Protein AF-A0A7C1SN29-F1 (afdb_monomer)

Structure (mmCIF, N/CA/C/O backbone):
data_AF-A0A7C1SN29-F1
#
_entry.id   AF-A0A7C1SN29-F1
#
loop_
_atom_site.group_PDB
_atom_site.id
_atom_site.type_symbol
_atom_site.label_atom_id
_atom_site.label_alt_id
_atom_site.label_comp_id
_atom_site.label_asym_id
_atom_site.label_entity_id
_atom_site.label_seq_id
_atom_site.pdbx_PDB_ins_code
_atom_site.Cartn_x
_atom_site.Cartn_y
_atom_site.Cartn_z
_atom_site.occupancy
_atom_site.B_iso_or_equiv
_atom_site.auth_seq_id
_atom_site.auth_comp_id
_atom_site.auth_asym_id
_atom_site.auth_atom_id
_atom_site.pdbx_PDB_model_num
ATOM 1 N N . MET A 1 1 ? 11.945 -13.101 15.053 1.00 62.44 1 MET A N 1
ATOM 2 C CA . MET A 1 1 ? 11.849 -13.049 13.581 1.00 62.44 1 MET A CA 1
ATOM 3 C C . MET A 1 1 ? 11.802 -14.477 13.068 1.00 62.44 1 MET A C 1
ATOM 5 O O . MET A 1 1 ? 12.574 -15.288 13.562 1.00 62.44 1 MET A O 1
ATOM 9 N N . SER A 1 2 ? 10.906 -14.798 12.140 1.00 74.94 2 SER A N 1
ATOM 10 C CA . SER A 1 2 ? 10.917 -16.084 11.430 1.00 74.94 2 SER A CA 1
ATOM 11 C C . SER A 1 2 ? 11.005 -15.836 9.931 1.00 74.94 2 SER A C 1
ATOM 13 O O . SER A 1 2 ? 10.368 -14.914 9.427 1.00 74.94 2 SER A O 1
ATOM 15 N N . TYR A 1 3 ? 11.778 -16.659 9.232 1.00 73.88 3 TYR A N 1
ATOM 16 C CA . TYR A 1 3 ? 11.961 -16.600 7.785 1.00 73.88 3 TYR A CA 1
ATOM 17 C C . TYR A 1 3 ? 11.528 -17.930 7.175 1.00 73.88 3 TYR A C 1
ATOM 19 O O . TYR A 1 3 ? 11.903 -18.988 7.682 1.00 73.88 3 TYR A O 1
ATOM 27 N N . SER A 1 4 ? 10.758 -17.882 6.092 1.00 74.81 4 SER A N 1
ATOM 28 C CA . SER A 1 4 ? 10.470 -19.060 5.281 1.00 74.81 4 SER A CA 1
ATOM 29 C C . SER A 1 4 ? 10.546 -18.718 3.800 1.00 74.81 4 SER A C 1
ATOM 31 O O . SER A 1 4 ? 10.131 -17.642 3.369 1.00 74.81 4 SER A O 1
ATOM 33 N N . ARG A 1 5 ? 11.093 -19.648 3.020 1.00 74.38 5 ARG A N 1
ATOM 34 C CA . ARG A 1 5 ? 11.100 -19.592 1.562 1.00 74.38 5 ARG A CA 1
ATOM 35 C C . ARG A 1 5 ? 10.427 -20.851 1.047 1.00 74.38 5 ARG A C 1
ATOM 37 O O . ARG A 1 5 ? 10.828 -21.953 1.419 1.00 74.38 5 ARG A O 1
ATOM 44 N N . LYS A 1 6 ? 9.415 -20.680 0.204 1.00 79.19 6 LYS A N 1
ATOM 45 C CA . LYS A 1 6 ? 8.752 -21.766 -0.511 1.00 79.19 6 LYS A CA 1
ATOM 46 C C . LYS A 1 6 ? 8.801 -21.456 -1.997 1.00 79.19 6 LYS A C 1
ATOM 48 O O . LYS A 1 6 ? 8.495 -20.342 -2.401 1.00 79.19 6 LYS A O 1
ATOM 53 N N . GLU A 1 7 ? 9.211 -22.434 -2.782 1.00 77.38 7 GLU A N 1
ATOM 54 C CA . GLU A 1 7 ? 9.290 -22.336 -4.234 1.00 77.38 7 GLU A CA 1
ATOM 55 C C . GLU A 1 7 ? 8.373 -23.404 -4.820 1.00 7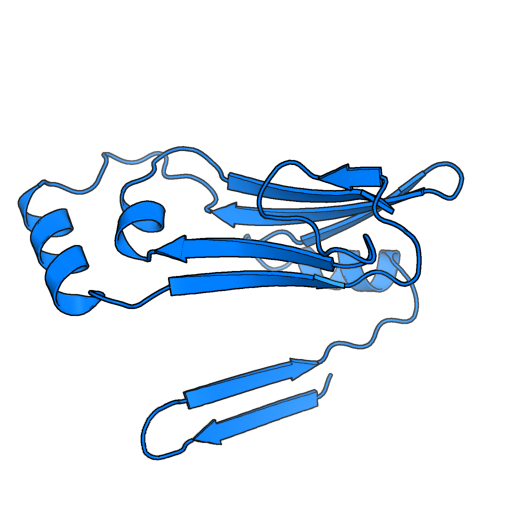7.38 7 GLU A C 1
ATOM 57 O O . GLU A 1 7 ? 8.399 -24.559 -4.378 1.00 77.38 7 GLU A O 1
ATOM 62 N N . ASP A 1 8 ? 7.519 -23.007 -5.753 1.00 77.88 8 ASP A N 1
ATOM 63 C CA . ASP A 1 8 ? 6.754 -23.932 -6.576 1.00 77.88 8 ASP A CA 1
ATOM 64 C C . ASP A 1 8 ? 7.053 -23.695 -8.065 1.00 77.88 8 ASP A C 1
ATOM 66 O O . ASP A 1 8 ? 8.020 -23.025 -8.419 1.00 77.88 8 ASP A O 1
ATOM 70 N N . LYS A 1 9 ? 6.289 -24.332 -8.960 1.00 69.06 9 LYS A N 1
ATOM 71 C CA . LYS A 1 9 ? 6.535 -24.248 -10.409 1.00 69.06 9 LYS A CA 1
ATOM 72 C C . LYS A 1 9 ? 6.225 -22.868 -11.002 1.00 69.06 9 LYS A C 1
ATOM 74 O O . LYS A 1 9 ? 6.530 -22.661 -12.173 1.00 69.06 9 LYS A O 1
ATOM 79 N N . VAL A 1 10 ? 5.569 -21.992 -10.245 1.00 70.12 10 VAL A N 1
ATOM 80 C CA . VAL A 1 10 ? 5.015 -20.718 -10.711 1.00 70.12 10 VAL A CA 1
ATOM 81 C C . VAL A 1 10 ? 5.633 -19.554 -9.940 1.00 70.12 10 VAL A C 1
ATOM 83 O O . VAL A 1 10 ? 6.021 -18.574 -10.565 1.00 70.12 10 VAL A O 1
ATOM 86 N N . ASP A 1 11 ? 5.806 -19.689 -8.621 1.00 68.25 11 ASP A N 1
ATOM 87 C CA . ASP A 1 11 ? 6.186 -18.583 -7.746 1.00 68.25 11 ASP A CA 1
ATOM 88 C C . ASP A 1 11 ? 7.289 -18.934 -6.733 1.00 68.25 11 ASP A C 1
ATOM 90 O O . ASP A 1 11 ? 7.374 -20.034 -6.175 1.00 68.25 11 ASP A O 1
ATOM 94 N N . ILE A 1 12 ? 8.107 -17.924 -6.418 1.00 70.25 12 ILE A N 1
ATOM 95 C CA . ILE A 1 12 ? 9.004 -17.923 -5.259 1.00 70.25 12 ILE A CA 1
ATOM 96 C C . ILE A 1 12 ? 8.348 -17.071 -4.171 1.00 70.25 12 ILE A C 1
ATOM 98 O O . ILE A 1 12 ? 8.321 -15.844 -4.256 1.00 70.25 12 ILE A O 1
ATOM 102 N N . ARG A 1 13 ? 7.855 -17.710 -3.107 1.00 71.38 13 ARG A N 1
ATOM 103 C CA . ARG A 1 13 ? 7.304 -17.022 -1.936 1.00 71.38 13 ARG A CA 1
ATOM 104 C C . ARG A 1 13 ? 8.364 -16.897 -0.851 1.00 71.38 13 ARG A C 1
ATOM 106 O O . ARG A 1 13 ? 8.799 -17.893 -0.269 1.00 71.38 13 ARG A O 1
ATOM 113 N N . ILE A 1 14 ? 8.741 -15.659 -0.546 1.00 71.06 14 ILE A N 1
ATOM 114 C CA . ILE A 1 14 ? 9.617 -15.314 0.575 1.00 71.06 14 ILE A CA 1
ATOM 115 C C . ILE A 1 14 ? 8.760 -14.643 1.646 1.00 71.06 14 ILE A C 1
ATOM 117 O O . ILE A 1 14 ? 8.142 -13.614 1.395 1.00 71.06 14 ILE A O 1
ATOM 121 N N . GLU A 1 15 ? 8.712 -15.225 2.841 1.00 75.56 15 GLU A N 1
ATOM 122 C CA . GLU A 1 15 ? 7.962 -14.690 3.975 1.00 75.56 15 GLU A CA 1
ATOM 123 C C . GLU A 1 15 ? 8.914 -14.405 5.140 1.00 75.56 15 GLU A C 1
ATOM 125 O O . GLU A 1 15 ? 9.583 -15.307 5.652 1.00 75.56 15 GLU A O 1
ATOM 130 N N . ALA A 1 16 ? 8.947 -13.149 5.580 1.00 71.12 16 ALA A N 1
ATOM 131 C CA . ALA A 1 16 ? 9.628 -12.721 6.793 1.00 71.12 16 ALA A CA 1
ATOM 132 C C . ALA A 1 16 ? 8.588 -12.195 7.786 1.00 71.12 16 ALA A C 1
ATOM 134 O O . ALA A 1 16 ? 7.835 -11.278 7.473 1.00 71.12 16 ALA A O 1
ATOM 135 N N . LYS A 1 17 ? 8.547 -12.772 8.991 1.00 78.88 17 LYS A N 1
ATOM 136 C CA . LYS A 1 17 ? 7.684 -12.301 10.082 1.00 78.88 17 LYS A CA 1
ATOM 137 C C . LYS A 1 17 ? 8.524 -11.672 11.175 1.00 78.88 17 LYS A C 1
ATOM 139 O O . LYS A 1 17 ? 9.436 -12.304 11.725 1.00 78.88 17 LYS A O 1
ATOM 144 N N . VAL A 1 18 ? 8.181 -10.438 11.514 1.00 73.94 18 VAL A N 1
ATOM 145 C CA . VAL A 1 18 ? 8.765 -9.690 12.624 1.00 73.94 18 VAL A CA 1
ATOM 146 C C . VAL A 1 18 ? 7.696 -9.541 13.695 1.00 73.94 18 VAL A C 1
ATOM 148 O O . VAL A 1 18 ? 6.606 -9.057 13.422 1.00 73.94 18 VAL A O 1
ATOM 151 N N . ASN A 1 19 ? 8.023 -9.972 14.910 1.00 78.81 19 ASN A N 1
ATOM 152 C CA . ASN A 1 19 ? 7.194 -9.745 16.086 1.00 78.81 19 ASN A CA 1
ATOM 153 C C . ASN A 1 19 ? 7.905 -8.707 16.941 1.00 78.81 19 ASN A C 1
ATOM 155 O O . ASN A 1 19 ? 9.106 -8.838 17.193 1.00 78.81 19 ASN A O 1
ATOM 159 N N . PHE A 1 20 ? 7.161 -7.710 17.387 1.00 79.88 20 PHE A N 1
ATOM 160 C CA . PHE A 1 20 ? 7.638 -6.643 18.248 1.00 79.88 20 PHE A CA 1
ATOM 161 C C . PHE A 1 20 ? 6.616 -6.431 19.362 1.00 79.88 20 PHE A C 1
ATOM 163 O O . PHE A 1 20 ? 5.422 -6.657 19.176 1.00 79.88 20 PHE A O 1
ATOM 170 N N . ASN A 1 21 ? 7.098 -6.010 20.528 1.00 77.69 21 ASN A N 1
ATOM 171 C CA . ASN A 1 21 ? 6.255 -5.834 21.713 1.00 77.69 21 ASN A CA 1
ATOM 172 C C . ASN A 1 21 ? 5.881 -4.365 21.951 1.00 77.69 21 ASN A C 1
ATOM 174 O O . ASN A 1 21 ? 5.093 -4.073 22.847 1.00 77.69 21 ASN A O 1
ATOM 178 N N . SER A 1 22 ? 6.454 -3.441 21.176 1.00 77.62 22 SER A N 1
ATOM 179 C CA . SER A 1 22 ? 6.153 -2.014 21.240 1.00 77.62 22 SER A CA 1
ATOM 180 C C . SER A 1 22 ? 6.488 -1.327 19.912 1.00 77.62 22 SER A C 1
ATOM 182 O O . SER A 1 22 ? 7.261 -1.856 19.108 1.00 77.62 22 SER A O 1
ATOM 184 N N . ILE A 1 23 ? 5.895 -0.156 19.678 1.00 74.12 23 ILE A N 1
ATOM 185 C CA . ILE A 1 23 ? 6.126 0.652 18.472 1.00 74.12 23 ILE A CA 1
ATOM 186 C C . ILE A 1 23 ? 7.589 1.105 18.410 1.00 74.12 23 ILE A C 1
ATOM 188 O O . ILE A 1 23 ? 8.217 1.059 17.359 1.00 74.12 23 ILE A O 1
ATOM 192 N N . GLU A 1 24 ? 8.170 1.455 19.555 1.00 73.12 24 GLU A N 1
ATOM 193 C CA . GLU A 1 24 ? 9.560 1.894 19.679 1.00 73.12 24 GLU A CA 1
ATOM 194 C C . GLU A 1 24 ? 10.535 0.792 19.251 1.00 73.12 24 GLU A C 1
ATOM 196 O O . GLU A 1 24 ? 11.547 1.071 18.610 1.00 73.12 24 GLU A O 1
ATOM 201 N N . ALA A 1 25 ? 10.217 -0.470 19.562 1.00 74.38 25 ALA A N 1
ATOM 202 C CA . ALA A 1 25 ? 11.023 -1.612 19.143 1.00 74.38 25 ALA A CA 1
ATOM 203 C C . ALA A 1 25 ? 11.008 -1.796 17.618 1.00 74.38 25 ALA A C 1
ATOM 205 O O . ALA A 1 25 ? 12.029 -2.165 17.043 1.00 74.38 25 ALA A O 1
ATOM 206 N N . LEU A 1 26 ? 9.877 -1.513 16.967 1.00 73.69 26 LEU A N 1
ATOM 207 C CA . LEU A 1 26 ? 9.754 -1.542 15.512 1.00 73.69 26 LEU A CA 1
ATOM 208 C C . LEU A 1 26 ? 10.534 -0.391 14.865 1.00 73.69 26 LEU A C 1
ATOM 210 O O . LEU A 1 26 ? 11.352 -0.634 13.982 1.00 73.69 26 LEU A O 1
ATOM 214 N N . SER A 1 27 ? 10.378 0.834 15.374 1.00 66.19 27 SER A N 1
ATOM 215 C CA . SER A 1 27 ? 11.119 2.009 14.895 1.00 66.19 27 SER A CA 1
ATOM 216 C C . SER A 1 27 ? 12.639 1.865 15.071 1.00 66.19 27 SER A C 1
ATOM 218 O O . SER A 1 27 ? 13.417 2.337 14.247 1.00 66.19 27 SER A O 1
ATOM 220 N N . ALA A 1 28 ? 13.099 1.162 16.113 1.00 67.00 28 ALA A N 1
ATOM 221 C CA . ALA A 1 28 ? 14.520 0.872 16.311 1.00 67.00 28 ALA A CA 1
ATOM 222 C C . ALA A 1 28 ? 15.104 -0.109 15.272 1.00 67.00 28 ALA A C 1
ATOM 224 O O . ALA A 1 28 ? 16.315 -0.095 15.040 1.00 67.00 28 ALA A O 1
ATOM 225 N N . MET A 1 29 ? 14.274 -0.956 14.648 1.00 64.69 29 MET A N 1
ATOM 226 C CA . MET A 1 29 ? 14.702 -1.853 13.564 1.00 64.69 29 MET A CA 1
ATOM 227 C C . MET A 1 29 ? 14.848 -1.116 12.224 1.00 64.69 29 MET A C 1
ATOM 229 O O . MET A 1 29 ? 15.641 -1.548 11.387 1.00 64.69 29 MET A O 1
ATOM 233 N N . ASP A 1 30 ? 14.127 -0.007 12.051 1.00 58.72 30 ASP A N 1
ATOM 234 C CA . ASP A 1 30 ? 14.017 0.754 10.801 1.00 58.72 30 ASP A CA 1
ATOM 235 C C . ASP A 1 30 ? 15.215 1.678 10.521 1.00 58.72 30 ASP A C 1
ATOM 237 O O . ASP A 1 30 ? 15.607 1.857 9.374 1.00 58.72 30 ASP A O 1
ATOM 241 N N . ASN A 1 31 ? 15.907 2.158 11.564 1.00 51.53 31 ASN A N 1
ATOM 242 C CA . ASN A 1 31 ? 17.088 3.045 11.479 1.00 51.53 31 ASN A CA 1
ATOM 243 C C . ASN A 1 31 ? 18.308 2.480 10.706 1.00 51.53 31 ASN A C 1
ATOM 245 O O . ASN A 1 31 ? 19.391 3.065 10.741 1.00 51.53 31 ASN A O 1
ATOM 249 N N . ARG A 1 32 ? 18.184 1.320 10.054 1.00 49.59 32 ARG A N 1
ATOM 250 C CA . ARG A 1 32 ? 19.250 0.669 9.281 1.00 49.59 32 ARG A CA 1
ATOM 251 C C . ARG A 1 32 ? 18.977 0.596 7.776 1.00 49.59 32 ARG A C 1
ATOM 253 O O . ARG A 1 32 ? 19.912 0.262 7.058 1.00 49.59 32 ARG A O 1
ATOM 260 N N . ASN A 1 33 ? 17.763 0.899 7.303 1.00 48.91 33 ASN A N 1
ATOM 261 C CA . ASN A 1 33 ? 17.391 0.776 5.890 1.00 48.91 33 ASN A CA 1
ATOM 262 C C . ASN A 1 33 ? 16.657 2.032 5.392 1.00 48.91 33 ASN A C 1
ATOM 264 O O . ASN A 1 33 ? 15.795 2.567 6.075 1.00 48.91 33 ASN A O 1
ATOM 268 N N . GLU A 1 34 ? 16.952 2.468 4.166 1.00 51.09 34 GLU A N 1
ATOM 269 C CA . GLU A 1 34 ? 16.342 3.646 3.517 1.00 51.09 34 GLU A CA 1
ATOM 270 C C . GLU A 1 34 ? 14.852 3.458 3.146 1.00 51.09 34 GLU A C 1
ATOM 272 O O . GLU A 1 34 ? 14.165 4.417 2.796 1.00 51.09 34 GLU A O 1
ATOM 277 N N . ASN A 1 35 ? 14.318 2.238 3.283 1.00 53.97 35 ASN A N 1
ATOM 278 C CA . ASN A 1 35 ? 12.895 1.927 3.127 1.00 53.97 35 ASN A CA 1
ATOM 279 C C . ASN A 1 35 ? 12.173 2.094 4.464 1.00 53.97 35 ASN A C 1
ATOM 281 O O . ASN A 1 35 ? 11.780 1.107 5.087 1.00 53.97 35 ASN A O 1
ATOM 285 N N . SER A 1 36 ? 12.042 3.345 4.905 1.00 63.72 36 SER A N 1
ATOM 286 C CA . SER A 1 36 ? 11.555 3.648 6.246 1.00 63.72 36 SER A CA 1
ATOM 287 C C . SER A 1 36 ? 10.086 3.264 6.416 1.00 63.72 36 SER A C 1
ATOM 289 O O . SER A 1 36 ? 9.202 3.788 5.720 1.00 63.72 36 SER A O 1
ATOM 291 N N . PHE A 1 37 ? 9.834 2.372 7.360 1.00 73.94 37 PHE A N 1
ATOM 292 C CA . PHE A 1 37 ? 8.524 2.075 7.904 1.00 73.94 37 PHE A CA 1
ATOM 293 C C . PHE A 1 37 ? 8.365 2.812 9.237 1.00 73.94 37 PHE A C 1
ATOM 295 O O . PHE A 1 37 ? 9.151 2.624 10.162 1.00 73.94 37 PHE A O 1
ATOM 302 N N . SER A 1 38 ? 7.295 3.588 9.390 1.00 78.12 38 SER A N 1
ATOM 303 C CA . SER A 1 38 ? 6.955 4.204 10.673 1.00 78.12 38 SER A CA 1
ATOM 304 C C . SER A 1 38 ? 5.547 3.839 11.116 1.00 78.12 38 SER A C 1
ATOM 306 O O . SER A 1 38 ? 4.627 3.685 10.312 1.00 78.12 38 SER A O 1
ATOM 308 N N . LEU A 1 39 ? 5.394 3.698 12.428 1.00 82.56 39 LEU A N 1
ATOM 309 C CA . LEU A 1 39 ? 4.112 3.549 13.092 1.00 82.56 39 LEU A CA 1
ATOM 310 C C . LEU A 1 39 ? 4.031 4.637 14.161 1.00 82.56 39 LEU A C 1
ATOM 312 O O . LEU A 1 39 ? 4.865 4.692 15.061 1.00 82.56 39 LEU A O 1
ATOM 316 N N . LEU A 1 40 ? 3.047 5.518 14.042 1.00 83.50 40 LEU A N 1
ATOM 317 C CA . LEU A 1 40 ? 2.778 6.594 14.988 1.00 83.50 40 LEU A CA 1
ATOM 318 C C . LEU A 1 40 ? 1.497 6.283 15.754 1.00 83.50 40 LEU A C 1
ATOM 320 O O . LEU A 1 40 ? 0.568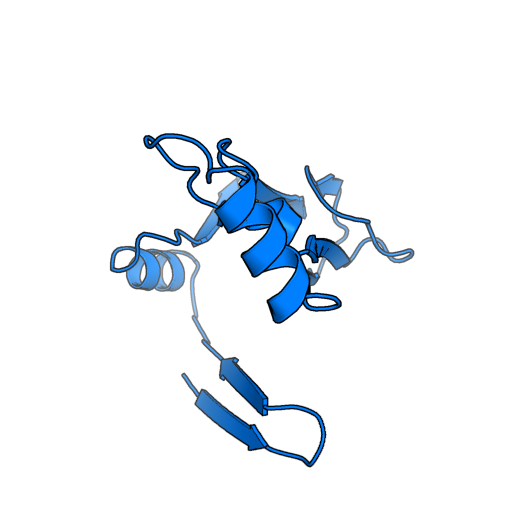 5.681 15.217 1.00 83.50 40 LEU A O 1
ATOM 324 N N . SER A 1 41 ? 1.456 6.694 17.018 1.00 81.44 41 SER A N 1
ATOM 325 C CA . SER A 1 41 ? 0.277 6.573 17.871 1.00 81.44 41 SER A CA 1
ATOM 326 C C . SER A 1 41 ? -0.010 7.926 18.506 1.00 81.44 41 SER A C 1
ATOM 328 O O . SER A 1 41 ? 0.694 8.335 19.427 1.00 81.44 41 SER A O 1
ATOM 330 N N . GLU A 1 42 ? -1.059 8.606 18.049 1.00 74.44 42 GLU A N 1
ATOM 331 C CA . GLU A 1 42 ? -1.483 9.906 18.577 1.00 74.44 42 GLU A CA 1
ATOM 332 C C . GLU A 1 42 ? -2.930 9.831 19.063 1.00 74.44 42 GLU A C 1
ATOM 334 O O . GLU A 1 42 ? -3.837 9.487 18.310 1.00 74.44 42 GLU A O 1
ATOM 339 N N . GLN A 1 43 ? -3.157 10.158 20.340 1.00 75.75 43 GLN A N 1
ATOM 340 C CA . GLN A 1 43 ? -4.500 10.256 20.939 1.00 75.75 43 GLN A CA 1
ATOM 341 C C . GLN A 1 43 ? -5.384 9.002 20.751 1.00 75.75 43 GLN A C 1
ATOM 343 O O . GLN A 1 43 ? -6.605 9.099 20.688 1.00 75.75 43 GLN A O 1
ATOM 348 N N . GLY A 1 44 ? -4.772 7.815 20.685 1.00 76.56 44 GLY A N 1
ATOM 349 C CA . GLY A 1 44 ? -5.468 6.536 20.495 1.00 76.56 44 GLY A CA 1
ATOM 350 C C . GLY A 1 44 ? -5.598 6.089 19.037 1.00 76.56 44 GLY A C 1
ATOM 351 O O . GLY A 1 44 ? -5.874 4.915 18.807 1.00 76.56 44 GLY A O 1
ATOM 352 N N . ASN A 1 45 ? -5.317 6.974 18.082 1.00 83.19 45 ASN A N 1
ATOM 353 C CA . ASN A 1 45 ? -5.261 6.647 16.664 1.00 83.19 45 ASN A CA 1
ATOM 354 C C . ASN A 1 45 ? -3.878 6.130 16.282 1.00 83.19 45 ASN A C 1
ATOM 356 O O . ASN A 1 45 ? -2.866 6.596 16.819 1.00 83.19 45 ASN A O 1
ATOM 360 N N . ARG A 1 46 ? -3.826 5.202 15.328 1.00 90.00 46 ARG A N 1
ATOM 361 C CA . ARG A 1 46 ? -2.569 4.663 14.807 1.00 90.00 46 ARG A CA 1
ATOM 362 C C . ARG A 1 46 ? -2.423 4.998 13.338 1.00 90.00 46 ARG A C 1
ATOM 364 O O . ARG A 1 46 ? -3.374 4.868 12.579 1.00 90.00 46 ARG A O 1
ATOM 371 N N . VAL A 1 47 ? -1.221 5.403 12.946 1.00 90.88 47 VAL 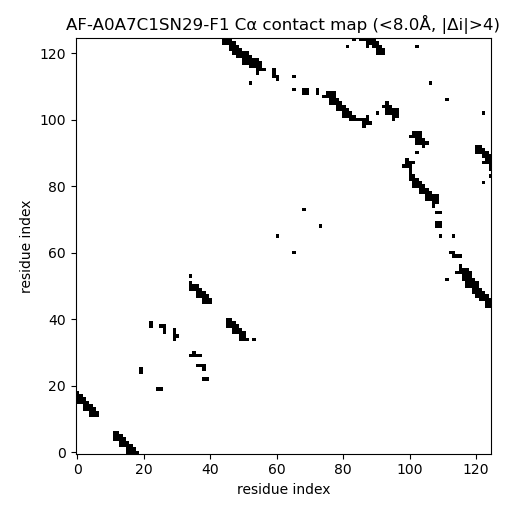A N 1
ATOM 372 C CA . VAL A 1 47 ? -0.880 5.695 11.552 1.00 90.88 47 VAL A CA 1
ATOM 373 C C . VAL A 1 47 ? 0.344 4.891 11.173 1.00 90.88 47 VAL A C 1
ATOM 375 O O . VAL A 1 47 ? 1.392 5.024 11.800 1.00 90.88 47 VAL A O 1
ATOM 378 N N . ILE A 1 48 ? 0.213 4.069 10.142 1.00 89.69 48 ILE A N 1
ATOM 379 C CA . ILE A 1 48 ? 1.331 3.387 9.495 1.00 89.69 48 ILE A CA 1
ATOM 380 C C . ILE A 1 48 ? 1.722 4.193 8.260 1.00 89.69 48 ILE A C 1
ATOM 382 O O . ILE A 1 48 ? 0.847 4.638 7.519 1.00 89.69 48 ILE A O 1
ATOM 386 N N . SER A 1 49 ? 3.018 4.401 8.054 1.00 89.25 49 SER A N 1
ATOM 387 C CA . SER A 1 49 ? 3.556 5.110 6.893 1.00 89.25 49 SER A CA 1
ATOM 388 C C . SER A 1 49 ? 4.754 4.341 6.354 1.00 89.25 49 SER A C 1
ATOM 390 O O . SER A 1 49 ? 5.692 4.042 7.097 1.00 89.25 49 SER A O 1
ATOM 392 N N . GLN A 1 50 ? 4.709 3.987 5.073 1.00 87.00 50 GLN A N 1
ATOM 393 C CA . GLN A 1 50 ? 5.766 3.255 4.385 1.00 87.00 50 GLN A CA 1
ATOM 394 C C . GLN A 1 50 ? 6.170 3.993 3.113 1.00 87.00 50 GLN A C 1
ATOM 396 O O . GLN A 1 50 ? 5.332 4.289 2.262 1.00 87.00 50 GLN A O 1
ATOM 401 N N . ILE A 1 51 ? 7.467 4.240 2.940 1.00 85.69 51 ILE A N 1
ATOM 402 C CA . ILE A 1 51 ? 7.991 4.683 1.647 1.00 85.69 51 ILE A CA 1
ATOM 403 C C . ILE A 1 51 ? 7.975 3.479 0.698 1.00 85.69 51 ILE A C 1
ATOM 405 O O . ILE A 1 51 ? 8.706 2.513 0.896 1.00 85.69 51 ILE A O 1
ATOM 409 N N . ILE A 1 52 ? 7.119 3.538 -0.321 1.00 82.62 52 ILE A N 1
ATOM 410 C CA . ILE A 1 52 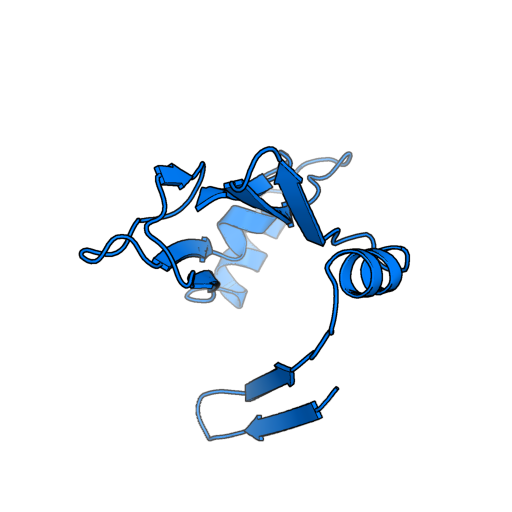? 7.007 2.514 -1.371 1.00 82.62 52 ILE A CA 1
ATOM 411 C C . ILE A 1 52 ? 8.069 2.731 -2.443 1.00 82.62 52 ILE A C 1
ATOM 413 O O . ILE A 1 52 ? 8.654 1.786 -2.963 1.00 82.62 52 ILE A O 1
ATOM 417 N N . TYR A 1 53 ? 8.319 3.997 -2.751 1.00 79.69 53 TYR A N 1
ATOM 418 C CA . TYR A 1 53 ? 9.340 4.427 -3.683 1.00 79.69 53 TYR A CA 1
ATOM 419 C C . TYR A 1 53 ? 9.891 5.756 -3.183 1.00 79.69 53 TYR A C 1
ATOM 421 O O . TYR A 1 53 ? 9.124 6.684 -2.915 1.00 79.69 53 TYR A O 1
ATOM 429 N N . ALA A 1 54 ? 11.208 5.842 -3.006 1.00 70.75 54 ALA A N 1
ATOM 430 C CA . ALA A 1 54 ? 11.855 7.032 -2.457 1.00 70.75 54 ALA A CA 1
ATOM 431 C C . ALA A 1 54 ? 11.814 8.234 -3.418 1.00 70.75 54 ALA A C 1
ATOM 433 O O . ALA A 1 54 ? 12.033 9.361 -2.977 1.00 70.75 54 ALA A O 1
ATOM 434 N N . GLY A 1 55 ? 11.461 8.005 -4.687 1.00 69.38 55 GLY A N 1
ATOM 435 C CA . GLY A 1 55 ? 11.752 8.939 -5.766 1.00 69.38 55 GLY A CA 1
ATOM 436 C C . GLY A 1 55 ? 13.169 8.718 -6.290 1.00 69.38 55 GLY A C 1
ATOM 437 O O . GLY A 1 55 ? 13.983 8.048 -5.650 1.00 69.38 55 GLY A O 1
ATOM 438 N N . SER A 1 56 ? 13.467 9.285 -7.453 1.00 68.69 56 SER A N 1
ATOM 439 C CA . SER A 1 56 ? 14.828 9.342 -7.980 1.00 68.69 56 SER A CA 1
ATOM 440 C C . SER A 1 56 ? 15.213 10.797 -8.207 1.00 68.69 56 SER A C 1
ATOM 442 O O . SER A 1 56 ? 14.545 11.493 -8.967 1.00 68.69 56 SER A O 1
ATOM 444 N N . ASP A 1 57 ? 16.329 11.229 -7.622 1.00 61.88 57 ASP A N 1
ATOM 445 C CA . ASP A 1 57 ? 16.924 12.545 -7.908 1.00 61.88 57 ASP A CA 1
ATOM 446 C C . ASP A 1 57 ? 17.628 12.583 -9.286 1.00 61.88 57 ASP A C 1
ATOM 448 O O . ASP A 1 57 ? 18.167 13.611 -9.694 1.00 61.88 57 ASP A O 1
ATOM 452 N N . GLY A 1 58 ? 17.665 11.446 -9.992 1.00 63.31 58 GLY A N 1
ATOM 453 C CA . GLY A 1 58 ? 18.265 11.284 -11.316 1.00 63.31 58 GLY A CA 1
ATOM 454 C C . GLY A 1 58 ? 17.293 11.522 -12.474 1.00 63.31 58 GLY A C 1
ATOM 455 O O . GLY A 1 58 ? 16.087 11.680 -12.285 1.00 63.31 58 GLY A O 1
ATOM 456 N N . GLU A 1 59 ? 17.831 11.525 -13.696 1.00 65.62 59 GLU A N 1
ATOM 457 C CA . GLU A 1 59 ? 17.014 11.535 -14.912 1.00 65.62 59 GLU A CA 1
ATOM 458 C C . GLU A 1 59 ? 16.090 10.314 -14.953 1.00 65.62 59 GLU A C 1
ATOM 460 O O . GLU A 1 59 ? 16.499 9.194 -14.635 1.00 65.62 59 GLU A O 1
ATOM 465 N N . ALA A 1 60 ? 14.843 10.543 -15.374 1.00 70.94 60 ALA A N 1
ATOM 466 C CA . ALA A 1 60 ? 13.904 9.466 -15.650 1.00 70.94 60 ALA A CA 1
ATOM 467 C C . ALA A 1 60 ? 14.524 8.463 -16.644 1.00 70.94 60 ALA A C 1
ATOM 469 O O . ALA A 1 60 ? 15.312 8.870 -17.509 1.00 70.94 60 ALA A O 1
ATOM 470 N N . PRO A 1 61 ? 14.175 7.165 -16.564 1.00 79.56 61 PRO A N 1
ATOM 471 C CA . PRO A 1 61 ? 14.721 6.171 -17.477 1.00 79.56 61 PRO A CA 1
ATOM 472 C C . PRO A 1 61 ? 14.502 6.577 -18.939 1.00 79.56 61 PRO A C 1
ATOM 474 O O . PRO A 1 61 ? 13.442 7.088 -19.308 1.00 79.56 61 PRO A O 1
ATOM 477 N N . SER A 1 62 ? 15.503 6.335 -19.790 1.00 84.62 62 SER A N 1
ATOM 478 C CA . SER A 1 62 ? 15.367 6.597 -21.223 1.00 84.62 62 SER A CA 1
ATOM 479 C C . SER A 1 62 ? 14.239 5.754 -21.825 1.00 84.62 62 SER A C 1
ATOM 481 O O . SER A 1 62 ? 13.897 4.692 -21.303 1.00 84.62 62 SER A O 1
ATOM 483 N N . ARG A 1 63 ? 13.688 6.188 -22.964 1.00 84.50 63 ARG A N 1
ATOM 484 C CA . ARG A 1 63 ? 12.602 5.469 -23.654 1.00 84.50 63 ARG A CA 1
ATOM 485 C C . ARG A 1 63 ? 12.956 4.004 -23.936 1.00 84.50 63 ARG A C 1
ATOM 487 O O . ARG A 1 63 ? 12.153 3.125 -23.658 1.00 84.50 63 ARG A O 1
ATOM 494 N N . ASP A 1 64 ? 14.181 3.749 -24.391 1.00 87.44 64 ASP A N 1
ATOM 495 C CA . ASP A 1 64 ? 14.671 2.392 -24.664 1.00 87.44 64 ASP A CA 1
ATOM 496 C C . ASP A 1 64 ? 14.789 1.557 -23.374 1.00 87.44 64 ASP A C 1
ATOM 498 O O . ASP A 1 64 ? 14.538 0.352 -23.377 1.00 87.44 64 ASP A O 1
ATOM 502 N N . SER A 1 65 ? 15.120 2.195 -22.244 1.00 85.44 65 SER A N 1
ATOM 503 C CA . SER A 1 65 ? 15.161 1.527 -20.937 1.00 85.44 65 SER A CA 1
ATOM 504 C C . SER A 1 65 ? 13.757 1.181 -20.441 1.00 85.44 65 SER A C 1
ATOM 506 O O . SER A 1 65 ? 13.560 0.093 -19.906 1.00 85.44 65 SER A O 1
ATOM 508 N N . LEU A 1 66 ? 12.778 2.072 -20.641 1.00 83.50 66 LEU A N 1
ATOM 509 C CA . LEU A 1 66 ? 11.374 1.811 -20.312 1.00 83.50 66 LEU A CA 1
ATOM 510 C C . LEU A 1 66 ? 10.811 0.660 -21.150 1.00 83.50 66 LEU A C 1
ATOM 512 O O . LEU A 1 66 ? 10.240 -0.262 -20.578 1.00 83.50 66 LEU A O 1
ATOM 516 N N . GLU A 1 67 ? 11.047 0.647 -22.465 1.00 86.75 67 GLU A N 1
ATOM 517 C CA . GLU A 1 67 ? 10.623 -0.456 -23.345 1.00 86.75 67 GLU A CA 1
ATOM 518 C C . GLU A 1 67 ? 11.236 -1.801 -22.906 1.00 86.75 67 GLU A C 1
ATOM 520 O O . GLU A 1 67 ? 10.566 -2.841 -22.896 1.00 86.75 67 GLU A O 1
ATOM 525 N N . MET A 1 68 ? 12.502 -1.789 -22.476 1.00 87.38 68 MET A N 1
ATOM 526 C CA . MET A 1 68 ? 13.162 -2.971 -21.924 1.00 87.38 68 MET A CA 1
ATOM 527 C C . MET A 1 68 ? 12.519 -3.422 -20.600 1.00 87.38 68 MET A C 1
ATOM 529 O O . MET A 1 68 ? 12.224 -4.608 -20.436 1.00 87.38 68 MET A O 1
ATOM 533 N N . ILE A 1 69 ? 12.271 -2.494 -19.669 1.00 86.19 69 ILE A N 1
ATOM 534 C CA . ILE A 1 69 ? 11.619 -2.772 -18.377 1.00 86.19 69 ILE A CA 1
ATOM 535 C C . ILE A 1 69 ? 10.214 -3.343 -18.595 1.00 86.19 69 ILE A C 1
ATOM 537 O O . ILE A 1 69 ? 9.870 -4.359 -17.991 1.00 86.19 69 ILE 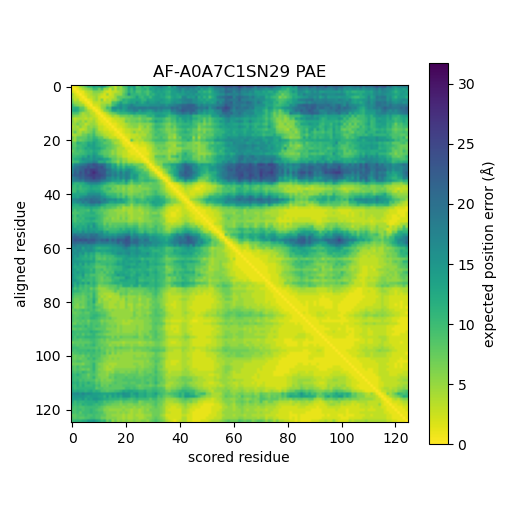A O 1
ATOM 541 N N . GLU A 1 70 ? 9.421 -2.745 -19.482 1.00 86.06 70 GLU A N 1
ATOM 542 C CA . GLU A 1 70 ? 8.082 -3.226 -19.830 1.00 86.06 70 GLU A CA 1
ATOM 543 C C . GLU A 1 70 ? 8.114 -4.641 -20.406 1.00 86.06 70 GLU A C 1
ATOM 545 O O . GLU A 1 70 ? 7.271 -5.463 -20.054 1.00 86.06 70 GLU A O 1
ATOM 550 N N . THR A 1 71 ? 9.107 -4.954 -21.241 1.00 88.38 71 THR A N 1
ATOM 551 C CA . THR A 1 71 ? 9.246 -6.283 -21.845 1.00 88.38 71 THR A CA 1
ATOM 552 C C . THR A 1 71 ? 9.589 -7.351 -20.804 1.00 88.38 71 THR A C 1
ATOM 554 O O . THR A 1 71 ? 8.966 -8.412 -20.786 1.00 88.38 71 THR A O 1
ATOM 557 N N . PHE A 1 72 ? 10.560 -7.091 -19.920 1.00 86.00 72 PHE A N 1
ATOM 558 C CA . PHE A 1 72 ? 11.002 -8.079 -18.925 1.00 86.00 72 PHE A CA 1
ATOM 559 C C . PHE A 1 72 ? 10.042 -8.232 -17.746 1.00 86.00 72 PHE A C 1
ATOM 561 O O . PHE A 1 72 ? 9.905 -9.330 -17.211 1.00 86.00 72 PHE A O 1
ATOM 568 N N . PHE A 1 73 ? 9.388 -7.145 -17.340 1.00 85.88 73 PHE A N 1
ATOM 569 C CA . PHE A 1 73 ? 8.513 -7.115 -16.169 1.00 85.88 73 PHE A CA 1
ATOM 570 C C . PHE A 1 73 ? 7.033 -7.008 -16.537 1.00 85.88 73 PHE A C 1
ATOM 572 O O . PHE A 1 73 ? 6.203 -6.671 -15.689 1.00 85.88 73 PHE A O 1
ATOM 579 N N . SER A 1 74 ? 6.678 -7.332 -17.782 1.00 84.94 74 SER A N 1
ATOM 580 C CA . SER A 1 74 ? 5.285 -7.402 -18.210 1.00 84.94 74 SER A CA 1
ATOM 581 C C . SER A 1 74 ? 4.496 -8.342 -17.295 1.00 84.94 74 SER A C 1
ATOM 583 O O . SER A 1 74 ? 4.868 -9.497 -17.094 1.00 84.94 74 SER A O 1
ATOM 585 N N . GLY A 1 75 ? 3.418 -7.832 -16.699 1.00 84.25 75 GLY A N 1
ATOM 586 C CA . GLY A 1 75 ? 2.576 -8.587 -15.766 1.00 84.25 75 GLY A CA 1
ATOM 587 C C . GLY A 1 75 ? 3.098 -8.679 -14.326 1.00 84.25 75 GLY A C 1
ATOM 588 O O . GLY A 1 75 ? 2.356 -9.143 -13.460 1.00 84.25 75 GLY A O 1
ATOM 589 N N . TYR A 1 76 ? 4.309 -8.196 -14.029 1.00 84.88 76 TYR A N 1
ATOM 590 C CA . TYR A 1 76 ? 4.815 -8.126 -12.659 1.00 84.88 76 TYR A CA 1
ATOM 591 C C . TYR A 1 76 ? 4.257 -6.898 -11.935 1.00 84.88 76 TYR A C 1
ATOM 593 O O . TYR A 1 76 ? 4.232 -5.779 -12.454 1.00 84.88 76 TYR A O 1
ATOM 601 N N . SER A 1 77 ? 3.841 -7.103 -10.688 1.00 88.94 77 SER A N 1
ATOM 602 C CA . SER A 1 77 ? 3.319 -6.041 -9.832 1.00 88.94 77 SER A CA 1
ATOM 603 C C . SER A 1 77 ? 3.750 -6.234 -8.392 1.00 88.94 77 SER A C 1
ATOM 605 O O . SER A 1 77 ? 3.852 -7.367 -7.920 1.00 88.94 77 SER A O 1
ATOM 607 N N . LEU A 1 78 ? 3.904 -5.126 -7.682 1.00 86.50 78 LEU A N 1
ATOM 608 C CA . LEU A 1 78 ? 4.014 -5.112 -6.233 1.00 86.50 78 LEU A CA 1
ATOM 609 C C . LEU A 1 78 ? 2.641 -4.821 -5.641 1.00 86.50 78 LEU A C 1
ATOM 611 O O . LEU A 1 78 ? 1.902 -3.974 -6.142 1.00 86.50 78 LEU A O 1
ATOM 615 N N . THR A 1 79 ? 2.296 -5.553 -4.588 1.00 90.75 79 THR A N 1
ATOM 616 C CA . THR A 1 79 ? 1.055 -5.351 -3.841 1.00 90.75 79 THR A CA 1
ATOM 617 C C . THR A 1 79 ? 1.400 -5.129 -2.378 1.00 90.75 79 THR A C 1
ATOM 619 O O . THR A 1 79 ? 2.070 -5.955 -1.761 1.00 90.75 79 THR A O 1
ATOM 622 N N . PHE A 1 80 ? 0.934 -4.011 -1.840 1.00 89.38 80 PHE A N 1
ATOM 623 C CA . PHE A 1 80 ? 1.077 -3.615 -0.449 1.00 89.38 80 PHE A CA 1
ATOM 624 C C . PHE A 1 80 ? -0.285 -3.730 0.215 1.00 89.38 80 PHE A C 1
ATOM 626 O O . PHE A 1 80 ? -1.269 -3.193 -0.290 1.00 89.38 80 PHE A O 1
ATOM 633 N N . ILE A 1 81 ? -0.340 -4.451 1.329 1.00 93.25 81 ILE A N 1
ATOM 634 C CA . ILE A 1 81 ? -1.576 -4.698 2.065 1.00 93.25 81 ILE A CA 1
ATOM 635 C C . ILE A 1 81 ? -1.328 -4.318 3.517 1.00 93.25 81 ILE A C 1
ATOM 637 O O . ILE A 1 81 ? -0.385 -4.810 4.138 1.00 93.25 81 ILE A O 1
ATOM 641 N N . VAL A 1 82 ? -2.182 -3.449 4.049 1.00 92.31 82 VAL A N 1
ATOM 642 C CA . VAL A 1 82 ? -2.252 -3.159 5.483 1.00 92.31 82 VAL A CA 1
ATOM 643 C C . VAL A 1 82 ? -3.560 -3.729 5.997 1.00 92.31 82 VAL A C 1
ATOM 645 O O . VAL A 1 82 ? -4.613 -3.417 5.451 1.00 92.31 82 VAL A O 1
ATOM 648 N N . GLU A 1 83 ? -3.488 -4.544 7.046 1.00 94.75 83 GLU A N 1
ATOM 649 C CA . GLU A 1 83 ? -4.644 -5.082 7.764 1.00 94.75 83 GLU A CA 1
ATOM 650 C C . GLU A 1 83 ? -4.628 -4.561 9.201 1.00 94.75 83 GLU A C 1
ATOM 652 O O . GLU A 1 83 ? -3.598 -4.606 9.882 1.00 94.75 83 GLU A O 1
ATOM 657 N N . THR A 1 84 ? -5.766 -4.052 9.666 1.00 92.75 84 THR A N 1
ATOM 658 C CA . THR A 1 84 ? -5.878 -3.352 10.948 1.00 92.75 84 THR A CA 1
ATOM 659 C C . THR A 1 84 ? -6.905 -4.019 11.867 1.00 92.75 84 THR A C 1
ATOM 661 O O . THR A 1 84 ? -7.896 -4.591 11.408 1.00 92.75 84 THR A O 1
ATOM 664 N N . PRO A 1 85 ? -6.713 -3.954 13.200 1.00 91.56 85 PRO A N 1
ATOM 665 C CA . PRO A 1 85 ? -7.676 -4.505 14.157 1.00 91.56 85 PRO A CA 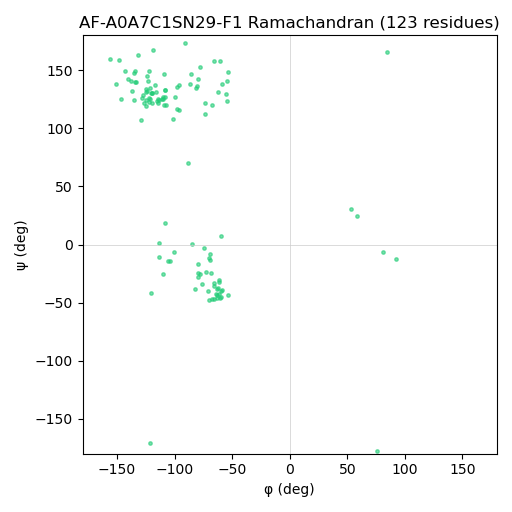1
ATOM 666 C C . PRO A 1 85 ? -8.967 -3.672 14.275 1.00 91.56 85 PRO A C 1
ATOM 668 O O . PRO A 1 85 ? -10.000 -4.211 14.676 1.00 91.56 85 PRO A O 1
ATOM 671 N N . SER A 1 86 ? -8.906 -2.381 13.930 1.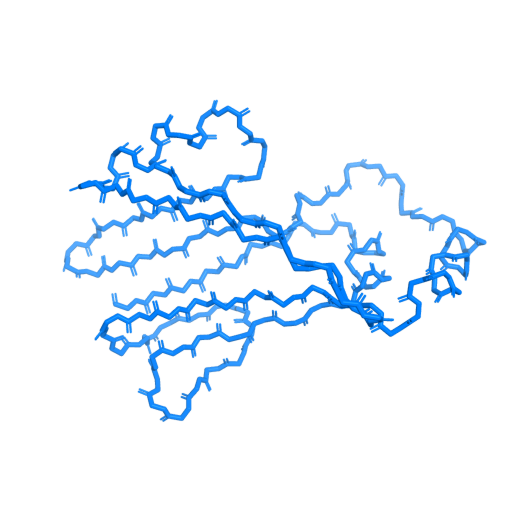00 93.38 86 SER A N 1
ATOM 672 C CA . SER A 1 86 ? -10.019 -1.420 13.969 1.00 93.38 86 SER A CA 1
ATOM 673 C C . SER A 1 86 ? -10.318 -0.876 12.572 1.00 93.38 86 SER A C 1
ATOM 675 O O . SER A 1 86 ? -9.524 -1.074 11.653 1.00 93.38 86 SER A O 1
ATOM 677 N N . GLU A 1 87 ? -11.460 -0.203 12.410 1.00 96.56 87 GLU A N 1
ATOM 678 C CA . GLU A 1 87 ? -11.832 0.420 11.136 1.00 96.56 87 GLU A CA 1
ATOM 679 C C . GLU A 1 87 ? -10.837 1.510 10.721 1.00 96.56 87 GLU A C 1
ATOM 681 O O . GLU A 1 87 ? -10.524 2.420 11.485 1.00 96.56 87 GLU A O 1
ATOM 686 N N . ILE A 1 88 ? -10.395 1.434 9.473 1.00 96.75 88 ILE A N 1
ATOM 687 C CA . ILE A 1 88 ? -9.570 2.433 8.808 1.00 96.75 88 ILE A CA 1
ATOM 688 C C . ILE A 1 88 ? -10.454 3.634 8.488 1.00 96.75 88 ILE A C 1
ATOM 690 O O . ILE A 1 88 ? -11.448 3.523 7.764 1.00 96.75 88 ILE A O 1
ATOM 694 N N . TYR A 1 89 ? -10.072 4.799 9.002 1.00 95.00 89 TYR A N 1
ATOM 695 C CA . TYR A 1 89 ? -10.796 6.050 8.779 1.00 95.00 89 TYR A CA 1
ATOM 696 C C . TYR A 1 89 ? -10.095 6.971 7.771 1.00 95.00 89 TYR A C 1
ATOM 698 O O . TYR A 1 89 ? -10.706 7.929 7.293 1.00 95.00 89 TYR A O 1
ATOM 706 N N . LYS A 1 90 ? -8.820 6.713 7.438 1.00 95.81 90 LYS A N 1
ATOM 707 C CA . LYS A 1 90 ? -8.062 7.497 6.453 1.00 95.81 90 LYS A CA 1
ATOM 708 C C . LYS A 1 90 ? -6.990 6.653 5.763 1.00 95.81 90 LYS A C 1
ATOM 710 O O . LYS A 1 90 ? -6.267 5.909 6.415 1.00 95.81 90 LYS A O 1
ATOM 715 N N . HIS A 1 91 ? -6.849 6.831 4.455 1.00 96.25 91 HIS A N 1
ATOM 716 C CA . HIS A 1 91 ? -5.733 6.317 3.660 1.00 96.25 91 HIS A CA 1
ATOM 717 C C . HIS A 1 91 ? -5.449 7.275 2.494 1.00 96.25 91 HIS A C 1
ATOM 719 O O . HIS A 1 91 ? -6.314 8.080 2.139 1.00 96.25 91 HIS A O 1
ATOM 725 N N . ASN A 1 92 ? -4.238 7.236 1.930 1.00 95.50 92 ASN A N 1
ATOM 726 C CA . ASN A 1 92 ? -3.845 8.123 0.823 1.00 95.50 92 ASN A CA 1
ATOM 727 C C . ASN A 1 92 ? -3.676 7.409 -0.531 1.00 95.50 92 ASN A C 1
ATOM 729 O O . ASN A 1 92 ? -3.824 8.044 -1.572 1.00 95.50 92 ASN A O 1
ATOM 733 N N . LEU A 1 93 ? -3.380 6.110 -0.518 1.00 94.81 93 LEU A N 1
ATOM 734 C CA . LEU A 1 93 ? -3.225 5.255 -1.694 1.00 94.81 93 LEU A CA 1
ATOM 735 C C . LEU A 1 93 ? -4.033 3.968 -1.506 1.00 94.81 93 LEU A C 1
ATOM 737 O O . LEU A 1 93 ? -4.406 3.613 -0.386 1.00 94.81 93 LEU A O 1
ATOM 741 N N . GLY A 1 94 ? -4.270 3.268 -2.614 1.00 95.00 94 GLY A N 1
ATOM 742 C CA . GLY A 1 94 ? -4.927 1.965 -2.623 1.00 95.00 94 GLY A CA 1
ATOM 743 C C . GLY A 1 94 ? -6.440 2.005 -2.415 1.00 95.00 94 GLY A C 1
ATOM 744 O O . GLY A 1 94 ? -7.062 3.062 -2.309 1.00 95.00 94 GLY A O 1
ATOM 745 N N . GLU A 1 95 ? -7.020 0.812 -2.374 1.00 97.81 95 GLU A N 1
ATOM 746 C CA . GLU A 1 95 ? -8.454 0.570 -2.246 1.00 97.81 95 GLU A CA 1
ATOM 747 C C . GLU A 1 95 ? -8.775 0.015 -0.856 1.00 97.81 95 GLU A C 1
ATOM 749 O O . GLU A 1 95 ? -8.113 -0.911 -0.378 1.00 97.81 95 GLU A O 1
ATOM 754 N N . LEU A 1 96 ? -9.796 0.587 -0.212 1.00 98.12 96 LEU A N 1
ATOM 755 C CA . LEU A 1 96 ? -10.303 0.151 1.088 1.00 98.12 96 LEU A CA 1
ATOM 756 C C . LEU A 1 96 ? -11.245 -1.052 0.923 1.00 98.12 96 LEU A C 1
ATOM 758 O O . LEU A 1 96 ? -12.142 -1.041 0.079 1.00 98.12 96 LEU A O 1
ATOM 762 N N . SER A 1 97 ? -11.075 -2.071 1.762 1.00 97.75 97 SER A N 1
ATOM 763 C CA . SER A 1 97 ? -11.944 -3.248 1.815 1.00 97.75 97 SER A CA 1
ATOM 764 C C . SER A 1 97 ? -13.368 -2.910 2.278 1.00 97.75 97 SER A C 1
ATOM 766 O O . SER A 1 97 ? -13.612 -1.929 2.981 1.00 97.75 97 SER A O 1
ATOM 768 N N . ALA A 1 98 ? -14.335 -3.766 1.932 1.00 97.38 98 ALA A N 1
ATOM 769 C CA . ALA A 1 98 ? -15.745 -3.563 2.287 1.00 97.38 98 ALA A CA 1
ATOM 770 C C . ALA A 1 98 ? -16.001 -3.525 3.809 1.00 97.38 98 ALA A C 1
ATOM 772 O O . ALA A 1 98 ? -16.910 -2.834 4.263 1.00 97.38 98 ALA A O 1
ATOM 773 N N . ASP A 1 99 ? -15.195 -4.244 4.595 1.00 97.00 99 ASP A N 1
ATOM 774 C CA . ASP A 1 99 ? -15.243 -4.251 6.064 1.00 97.00 99 ASP A CA 1
ATOM 775 C C . ASP A 1 99 ? -14.436 -3.111 6.710 1.00 97.00 99 ASP A C 1
ATOM 777 O O . ASP A 1 99 ? -14.397 -3.005 7.936 1.00 97.00 99 ASP A O 1
ATOM 781 N N . LYS A 1 100 ? -13.803 -2.261 5.889 1.00 97.38 100 LYS A N 1
ATOM 782 C CA . LYS A 1 100 ? -12.952 -1.133 6.279 1.00 97.38 100 LYS A CA 1
ATOM 783 C C . LYS A 1 100 ? -11.752 -1.507 7.148 1.00 97.38 100 LYS A C 1
ATOM 785 O O . LYS A 1 100 ? -11.271 -0.667 7.901 1.00 97.38 100 LYS A O 1
ATOM 790 N N . ARG A 1 101 ? -11.260 -2.743 7.086 1.00 97.06 101 ARG A N 1
ATOM 791 C CA . ARG A 1 101 ? -10.123 -3.205 7.908 1.00 97.06 101 ARG A CA 1
ATOM 792 C C . ARG A 1 101 ? -8.868 -3.525 7.112 1.00 97.06 101 ARG A C 1
ATOM 794 O O . ARG A 1 101 ? -7.864 -3.926 7.694 1.00 97.06 101 ARG A O 1
ATOM 801 N N . SER A 1 102 ? -8.904 -3.346 5.796 1.00 97.25 102 SER A N 1
ATOM 802 C CA . SER A 1 102 ? -7.743 -3.535 4.940 1.00 97.25 102 SER A CA 1
ATOM 803 C C . SER A 1 102 ? -7.664 -2.477 3.848 1.00 97.25 102 SER A C 1
ATOM 805 O O . SER A 1 102 ? -8.683 -2.089 3.281 1.00 97.25 102 SER A O 1
ATOM 807 N N . VAL A 1 103 ? -6.450 -2.028 3.531 1.00 97.50 103 VAL A N 1
ATOM 808 C CA . VAL A 1 103 ? -6.166 -1.238 2.326 1.00 97.50 103 VAL A CA 1
ATOM 809 C C . VAL A 1 103 ? -5.160 -1.991 1.473 1.00 97.50 103 VAL A C 1
ATOM 811 O O . VAL A 1 103 ? -4.114 -2.413 1.971 1.00 97.50 103 VAL A O 1
ATOM 814 N N . THR A 1 104 ? -5.475 -2.133 0.186 1.00 96.56 104 THR A N 1
ATOM 815 C CA . THR A 1 104 ? -4.607 -2.771 -0.810 1.00 96.56 104 THR A CA 1
ATOM 816 C C . THR A 1 104 ? -4.153 -1.750 -1.845 1.00 96.56 104 THR A C 1
ATOM 818 O O . THR A 1 104 ? -4.973 -1.155 -2.539 1.00 96.56 104 THR A O 1
ATOM 821 N N . TYR A 1 105 ? -2.843 -1.568 -1.985 1.00 94.69 105 TYR A N 1
ATOM 822 C CA . TYR A 1 105 ? -2.234 -0.755 -3.032 1.00 94.69 105 TYR A CA 1
ATOM 823 C C . TYR A 1 105 ? -1.429 -1.640 -3.982 1.00 94.69 105 TYR A C 1
ATOM 825 O O . TYR A 1 105 ? -0.545 -2.378 -3.550 1.00 94.69 105 TYR A O 1
ATOM 833 N N . LYS A 1 106 ? -1.731 -1.570 -5.279 1.00 93.94 106 LYS A N 1
ATOM 834 C CA . LYS A 1 106 ? -1.056 -2.342 -6.324 1.00 93.94 106 LYS A CA 1
ATOM 835 C C . LYS A 1 106 ? -0.420 -1.391 -7.330 1.00 93.94 106 LYS A C 1
ATOM 837 O O . LYS A 1 106 ? -1.100 -0.503 -7.828 1.00 93.94 106 LYS A O 1
ATOM 842 N N . ILE A 1 107 ? 0.853 -1.613 -7.642 1.00 90.69 107 ILE A N 1
ATOM 843 C CA . ILE A 1 107 ? 1.609 -0.845 -8.639 1.00 90.69 107 ILE A CA 1
ATOM 844 C C . ILE A 1 107 ? 2.390 -1.805 -9.539 1.00 90.69 107 ILE A C 1
ATOM 846 O O . ILE A 1 107 ? 2.911 -2.824 -9.072 1.00 90.69 107 ILE A O 1
ATOM 850 N N . SER A 1 108 ? 2.447 -1.521 -10.840 1.00 89.81 108 SER A N 1
ATOM 851 C CA . SER A 1 108 ? 3.275 -2.312 -11.759 1.00 89.81 108 SER A CA 1
ATOM 852 C C . SER A 1 108 ? 4.753 -1.928 -11.638 1.00 89.81 108 SER A C 1
ATOM 854 O O . SER A 1 108 ? 5.081 -0.799 -11.274 1.00 89.81 108 SER A O 1
ATOM 856 N N . ILE A 1 109 ? 5.669 -2.853 -11.941 1.00 85.75 109 ILE A N 1
ATOM 857 C CA . ILE A 1 109 ? 7.108 -2.534 -11.921 1.00 85.75 109 ILE A CA 1
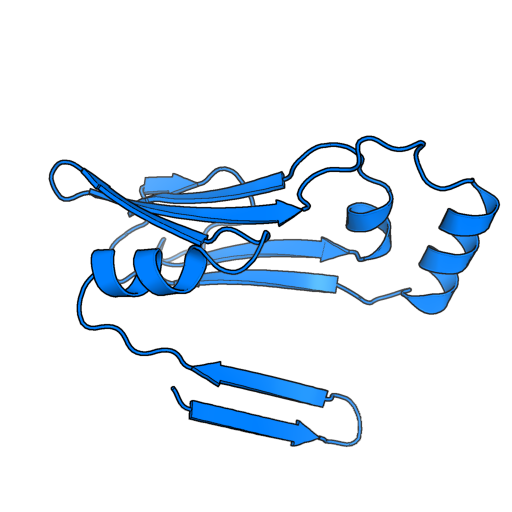ATOM 858 C C . ILE A 1 109 ? 7.458 -1.396 -12.902 1.00 85.75 109 ILE A C 1
ATOM 860 O O . ILE A 1 109 ? 8.166 -0.481 -12.479 1.00 85.75 109 ILE A O 1
ATOM 864 N N . PRO A 1 110 ? 6.955 -1.379 -14.157 1.00 85.44 110 PRO A N 1
ATOM 865 C CA . PRO A 1 110 ? 7.229 -0.274 -15.076 1.00 85.44 110 PRO A CA 1
ATOM 866 C C . PRO A 1 110 ? 6.714 1.074 -14.566 1.00 85.44 110 PRO A C 1
ATOM 868 O O . PRO A 1 110 ? 7.435 2.063 -14.623 1.00 85.44 110 PRO A O 1
ATOM 871 N N . GLU A 1 111 ? 5.504 1.108 -14.004 1.00 85.56 111 GLU A N 1
ATOM 872 C CA . GLU A 1 111 ? 4.929 2.325 -13.422 1.00 85.56 111 GLU A CA 1
ATOM 873 C C . GLU A 1 111 ? 5.754 2.834 -12.237 1.00 85.56 111 GLU A C 1
ATOM 875 O O . GLU A 1 111 ? 6.031 4.026 -12.150 1.00 85.56 111 GLU A O 1
ATOM 880 N N . MET A 1 112 ? 6.199 1.938 -11.352 1.00 83.62 112 MET A N 1
ATOM 881 C CA . MET A 1 112 ? 7.019 2.312 -10.199 1.00 83.62 112 MET A CA 1
ATOM 882 C C . MET A 1 112 ? 8.376 2.891 -10.615 1.00 83.62 112 MET A C 1
ATOM 884 O O . MET A 1 112 ? 8.819 3.869 -10.024 1.00 83.62 112 MET A O 1
ATOM 888 N N . LEU A 1 113 ? 9.040 2.283 -11.604 1.00 80.81 113 LEU A N 1
ATOM 889 C CA . LEU A 1 113 ? 10.368 2.707 -12.065 1.00 80.81 113 LEU A CA 1
ATOM 890 C C . LEU A 1 113 ? 10.324 3.915 -13.009 1.00 80.81 113 LEU A C 1
ATOM 892 O O . LEU A 1 113 ? 11.318 4.624 -13.137 1.00 80.81 113 LEU A O 1
ATOM 896 N N . GLY A 1 114 ? 9.199 4.129 -13.692 1.00 78.56 11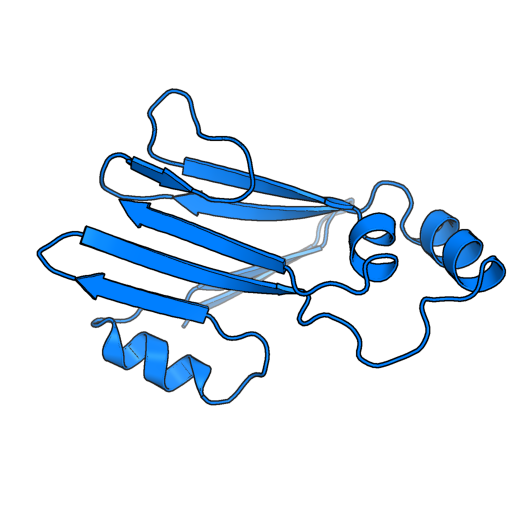4 GLY A N 1
ATOM 897 C CA . GLY A 1 114 ? 8.974 5.301 -14.534 1.00 78.56 114 GLY A CA 1
ATOM 898 C C . GLY A 1 114 ? 8.584 6.553 -13.746 1.00 78.56 114 GLY A C 1
ATOM 899 O O . GLY A 1 114 ? 8.671 7.656 -14.285 1.00 78.56 114 GLY A O 1
ATOM 900 N N . ASP A 1 115 ? 8.161 6.407 -12.488 1.00 75.12 115 ASP A N 1
ATOM 901 C CA . ASP A 1 115 ? 7.864 7.540 -11.620 1.00 75.12 115 ASP A CA 1
ATOM 902 C C . ASP A 1 115 ? 9.162 8.125 -11.039 1.00 75.12 115 ASP A C 1
ATOM 904 O O . ASP A 1 115 ? 10.108 7.414 -10.700 1.00 75.12 115 ASP A O 1
ATOM 908 N N . THR A 1 116 ? 9.218 9.445 -10.907 1.00 73.75 116 THR A N 1
ATOM 909 C CA . THR A 1 116 ? 10.319 10.158 -10.241 1.00 73.75 116 THR A CA 1
ATOM 910 C C . THR A 1 116 ? 9.904 10.668 -8.867 1.00 73.75 116 THR A C 1
ATOM 912 O O . THR A 1 116 ? 10.752 11.022 -8.048 1.00 73.75 116 THR A O 1
ATOM 915 N N . MET A 1 117 ? 8.601 10.678 -8.574 1.00 80.06 117 MET A N 1
ATOM 916 C CA . MET A 1 117 ? 8.060 11.196 -7.330 1.00 80.06 117 MET A CA 1
ATOM 917 C C . MET A 1 117 ? 8.048 10.141 -6.238 1.00 80.06 117 MET A C 1
ATOM 919 O O . MET A 1 117 ? 7.608 9.007 -6.424 1.00 80.06 117 MET A O 1
ATOM 923 N N . LYS A 1 118 ? 8.426 10.572 -5.037 1.00 83.94 118 LYS A N 1
ATOM 924 C CA . LYS A 1 118 ? 8.297 9.774 -3.823 1.00 83.94 118 LYS A CA 1
ATOM 925 C C . LYS A 1 118 ? 6.849 9.315 -3.616 1.00 83.94 118 LYS A C 1
ATOM 927 O O . LYS A 1 118 ? 5.925 10.130 -3.591 1.00 83.94 118 LYS A O 1
ATOM 932 N N . LYS A 1 119 ? 6.659 8.016 -3.387 1.00 87.12 119 LYS A N 1
ATOM 933 C CA . LYS A 1 119 ? 5.377 7.420 -2.993 1.00 87.12 119 LYS A CA 1
ATOM 934 C C . LYS A 1 119 ? 5.448 6.979 -1.546 1.00 87.12 119 LYS A C 1
ATOM 936 O O . LYS A 1 119 ? 6.264 6.132 -1.181 1.00 87.12 119 LYS A O 1
ATOM 941 N N . ILE A 1 120 ? 4.563 7.544 -0.738 1.00 89.69 120 ILE A N 1
ATOM 942 C CA . ILE A 1 120 ? 4.390 7.184 0.665 1.00 89.69 120 ILE A CA 1
ATOM 943 C C . ILE A 1 120 ? 3.004 6.571 0.793 1.00 89.69 120 ILE A C 1
ATOM 945 O O . ILE A 1 120 ? 2.027 7.189 0.380 1.00 89.69 120 ILE A O 1
ATOM 949 N N . PHE A 1 121 ? 2.924 5.362 1.330 1.00 91.88 121 PHE A N 1
ATOM 950 C CA . PHE A 1 121 ? 1.676 4.675 1.616 1.00 91.88 121 PHE A CA 1
ATOM 951 C C . PHE A 1 121 ? 1.327 4.859 3.088 1.00 91.88 121 PHE A C 1
ATOM 953 O O . PHE A 1 121 ? 2.077 4.418 3.957 1.00 91.88 121 PHE A O 1
ATOM 960 N N . GLU A 1 122 ? 0.204 5.525 3.351 1.00 93.62 122 GLU A N 1
ATOM 961 C CA . GLU A 1 122 ? -0.254 5.870 4.693 1.00 93.62 122 GLU A CA 1
ATOM 962 C C . GLU A 1 122 ? -1.659 5.341 4.956 1.00 93.62 122 GLU A C 1
ATOM 964 O O . GLU A 1 122 ? -2.577 5.543 4.154 1.00 93.62 122 GLU A O 1
ATOM 969 N N . VAL A 1 123 ? -1.832 4.701 6.113 1.00 94.50 123 VAL A N 1
ATOM 970 C CA . VAL A 1 123 ? -3.114 4.149 6.568 1.00 94.50 123 VAL A CA 1
ATOM 971 C C . VAL A 1 123 ? -3.305 4.478 8.044 1.00 94.50 123 VAL A C 1
ATOM 973 O O . VAL A 1 123 ? -2.395 4.278 8.849 1.00 94.50 123 VAL A O 1
ATOM 976 N N . ALA A 1 124 ? -4.488 4.978 8.399 1.00 94.12 124 ALA A N 1
ATOM 977 C CA . ALA A 1 124 ? -4.843 5.336 9.765 1.00 94.12 124 ALA A CA 1
ATOM 978 C C . ALA A 1 124 ? -6.128 4.643 10.236 1.00 94.12 124 ALA A C 1
ATOM 980 O O . ALA A 1 124 ? -7.132 4.641 9.512 1.00 94.12 124 ALA A O 1
ATOM 981 N N . TRP A 1 125 ? -6.080 4.083 11.448 1.00 93.81 125 TRP A N 1
ATOM 982 C CA . TRP A 1 125 ? -7.147 3.307 12.093 1.00 93.81 125 TRP A CA 1
ATOM 983 C C . TRP A 1 125 ? -7.190 3.510 13.613 1.00 93.81 125 TRP A C 1
ATOM 985 O O . TRP A 1 125 ? -6.232 4.097 14.176 1.00 93.81 125 TRP A O 1
#

Sequence (125 aa):
MSYSRKEDKVDIRIEAKVNFNSIEALSAMDNRNENSFSLLSEQGNRVISQIIYAGSDGEAPSRDSLEMIETFFSGYSLTFIVETPSEIYKHNLGELSADKRSVTYKISIPEMLGDTMKKIFEVAW

Nearest PDB structures (foldseek):
  3aac-assembly1_B  TM=2.611E-01  e=1.630E+00  Sulfurisphaera tokodaii str. 7
  7ssi-assembly1_B  TM=2.154E-01  e=1.824E+00  Bacillus subtilis subsp. subtilis str. 168
  6e8a-assembly1_A-3  TM=1.955E-01  e=2.703E+00  Salmonella enterica subsp. enterica serovar Typhimurium

Mean predicted aligned error: 8.08 Å

Secondary structure (DSSP, 8-state):
-EEEEEE-SS-EEEEEE---SSHHHHHHHHTT-SS-EEEEEETTEEEEEEEEE---SSPPPPHHHHHHHHHHSTT-EEEEEEE-SS---EESSSEE-TTSSEEEEEEEHHHHHH--S-EEEEEE-

Solvent-accessible surface area (backbone atoms only — not comparable to full-atom values): 7476 Å² total; per-residue (Å²): 113,52,78,50,76,52,75,62,101,87,50,79,48,78,47,77,46,79,78,69,95,46,64,67,60,49,48,66,65,30,82,78,50,95,68,43,54,46,69,46,76,57,98,88,37,37,37,42,38,32,48,79,39,83,41,47,100,62,82,70,68,52,72,70,53,47,56,50,43,42,67,77,39,61,91,43,64,53,75,48,75,50,77,50,98,47,60,50,81,47,66,79,58,58,47,72,40,96,82,29,32,36,37,43,34,75,47,40,51,50,60,60,64,63,46,52,65,62,38,67,44,39,43,28,60

pLDDT: mean 81.76, std 11.69, range [48.91, 98.12]

Radius of gyration: 16.87 Å; Cα contacts (8 Å, |Δi|>4): 195; chains: 1; bounding box: 35×37×46 Å

Foldseek 3Di:
DDWDWDDDPPDIDTDDDDDDPDQVRVQVVQVPDPFHWHWDADPNKIKIKTWPAQFDPDDFDDPVVLVVQCVVQVPPKDKDKAFAPDAWPDWDAADADPVRGMGIHMDGPSRRSRGRDTDMTMIMD